Protein AF-A0A659QIG4-F1 (afdb_monomer)

Nearest PDB structures (foldseek):
  5dlj-assembly1_E  TM=1.009E+00  e=3.541E-08  Escherichia coli K-12
  4mak-assembly1_A  TM=9.981E-01  e=2.379E-08  Escherichia coli str. K-12 substr. MG1655
  4p6i-assembly1_A  TM=1.002E+00  e=6.018E-08  Escherichia coli K-12
  4qdl-assembly1_E  TM=1.005E+00  e=6.430E-08  Escherichia coli K-12
  8fyc-assembly1_A  TM=9.690E-01  e=6.351E-05  Megasphaera

Organism: NCBI:txid1960126

Structure (mmCIF, N/CA/C/O backbone):
data_AF-A0A659QIG4-F1
#
_entry.id   AF-A0A659QIG4-F1
#
loop_
_atom_site.group_PDB
_atom_site.id
_atom_site.type_symbol
_atom_site.label_atom_id
_atom_site.label_alt_id
_atom_site.label_comp_id
_atom_site.label_asym_id
_atom_site.label_entity_id
_atom_site.label_seq_id
_atom_si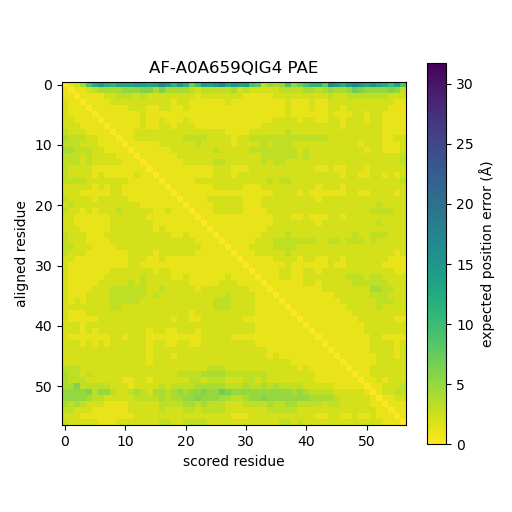te.pdbx_PDB_ins_code
_atom_site.Cartn_x
_atom_site.Cartn_y
_atom_site.Cartn_z
_atom_site.occupancy
_atom_site.B_iso_or_equiv
_atom_site.auth_seq_id
_atom_site.auth_comp_id
_atom_site.auth_asym_id
_atom_site.auth_atom_id
_atom_site.pdbx_PDB_model_num
ATOM 1 N N . MET A 1 1 ? -11.333 0.047 12.252 1.00 89.12 1 MET A N 1
ATOM 2 C CA . MET A 1 1 ? -10.493 -0.970 11.598 1.00 89.12 1 MET A CA 1
ATOM 3 C C . MET A 1 1 ? -11.394 -1.640 10.589 1.00 89.12 1 MET A C 1
ATOM 5 O O . MET A 1 1 ? -12.470 -2.082 10.984 1.00 89.12 1 MET A O 1
ATOM 9 N N . SER A 1 2 ? -11.074 -1.529 9.305 1.00 96.94 2 SER A N 1
ATOM 10 C CA . SER A 1 2 ? -11.760 -2.279 8.258 1.00 96.94 2 SER A CA 1
ATOM 11 C C . SER A 1 2 ? -10.797 -2.659 7.139 1.00 96.94 2 SER A C 1
ATOM 13 O O . SER A 1 2 ? -9.833 -1.942 6.842 1.00 96.94 2 SER A O 1
ATOM 15 N N . MET A 1 3 ? -11.111 -3.786 6.500 1.00 98.06 3 MET A N 1
ATOM 16 C CA . MET A 1 3 ? -10.361 -4.325 5.374 1.00 98.06 3 MET A CA 1
ATOM 17 C C . MET A 1 3 ? -10.189 -3.273 4.268 1.00 98.06 3 MET A C 1
ATOM 19 O O . MET A 1 3 ? -11.128 -2.556 3.914 1.00 98.06 3 MET A O 1
ATOM 23 N N . LEU A 1 4 ? -8.971 -3.184 3.741 1.00 98.50 4 LEU A N 1
ATOM 24 C CA . LEU A 1 4 ? -8.563 -2.361 2.612 1.00 98.50 4 LEU A CA 1
ATOM 25 C C . LEU A 1 4 ? -7.883 -3.262 1.582 1.00 98.50 4 LEU A C 1
ATOM 27 O O . LEU A 1 4 ? -7.017 -4.069 1.923 1.00 98.50 4 LEU A O 1
ATOM 31 N N . VAL A 1 5 ? -8.268 -3.082 0.326 1.00 98.62 5 VAL A N 1
ATOM 32 C CA . VAL A 1 5 ? -7.595 -3.658 -0.835 1.00 98.62 5 VAL A CA 1
ATOM 33 C C . VAL A 1 5 ? -7.166 -2.493 -1.713 1.00 98.62 5 VAL A C 1
ATOM 35 O O . VAL A 1 5 ? -7.949 -1.564 -1.884 1.00 98.62 5 VAL A O 1
ATOM 38 N N . VAL A 1 6 ? -5.935 -2.532 -2.214 1.00 98.56 6 VAL A N 1
ATOM 39 C CA . VAL A 1 6 ? -5.412 -1.560 -3.178 1.00 98.56 6 VAL A CA 1
ATOM 40 C C . VAL A 1 6 ? -4.910 -2.325 -4.392 1.00 98.56 6 VAL A C 1
ATOM 42 O O . VAL A 1 6 ? -4.078 -3.225 -4.251 1.00 98.56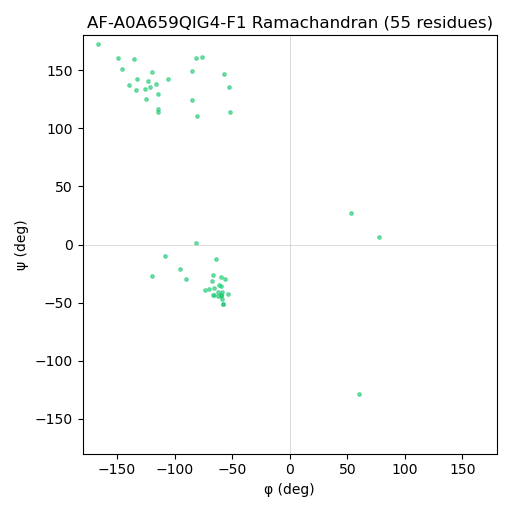 6 VAL A O 1
ATOM 45 N N . VAL A 1 7 ? -5.402 -1.975 -5.574 1.00 98.62 7 VAL A N 1
ATOM 46 C CA . VAL A 1 7 ? -4.963 -2.542 -6.850 1.00 98.62 7 VAL A CA 1
ATOM 47 C C . VAL A 1 7 ? -4.293 -1.450 -7.666 1.00 98.62 7 VAL A C 1
ATOM 49 O O . VAL A 1 7 ? -4.839 -0.367 -7.827 1.00 98.62 7 VAL A O 1
ATOM 52 N N . THR A 1 8 ? -3.101 -1.732 -8.177 1.00 98.25 8 THR A N 1
ATOM 53 C CA . THR A 1 8 ? -2.282 -0.780 -8.931 1.00 98.25 8 THR A CA 1
ATOM 54 C C . THR A 1 8 ? -1.935 -1.319 -10.313 1.00 98.25 8 THR A C 1
ATOM 56 O O . THR A 1 8 ? -1.595 -2.493 -10.462 1.00 98.25 8 THR A O 1
ATOM 59 N N . GLU A 1 9 ? -1.958 -0.444 -11.313 1.00 98.19 9 GLU A N 1
ATOM 60 C CA . GLU A 1 9 ? -1.595 -0.743 -12.697 1.00 98.19 9 GLU A CA 1
ATOM 61 C C . GLU A 1 9 ? -0.674 0.356 -13.242 1.00 98.19 9 GLU A C 1
ATOM 63 O O . GLU A 1 9 ? -0.933 1.541 -13.055 1.00 98.19 9 GLU A O 1
ATOM 68 N N . ASN A 1 10 ? 0.426 -0.030 -13.896 1.00 97.00 10 ASN A N 1
ATOM 69 C CA . ASN A 1 10 ? 1.415 0.893 -14.476 1.00 97.00 10 ASN A CA 1
ATOM 70 C C . ASN A 1 10 ? 1.981 1.963 -13.507 1.00 97.00 10 ASN A C 1
ATOM 72 O O . ASN A 1 10 ? 2.411 3.033 -13.925 1.00 97.00 10 ASN A O 1
ATOM 76 N N . VAL A 1 11 ? 2.009 1.686 -12.198 1.00 97.62 11 VAL A N 1
ATOM 77 C CA . VAL A 1 11 ? 2.543 2.638 -11.208 1.00 97.62 11 VAL A CA 1
ATOM 78 C C . VAL A 1 11 ? 4.070 2.546 -11.051 1.00 97.62 11 VAL A C 1
ATOM 80 O O . VAL A 1 11 ? 4.634 1.443 -11.134 1.00 97.62 11 VAL A O 1
ATOM 83 N N . PRO A 1 12 ? 4.753 3.661 -10.722 1.00 97.19 12 PRO A N 1
ATOM 84 C CA . PRO A 1 12 ? 6.184 3.672 -10.431 1.00 97.19 12 PRO A CA 1
ATOM 85 C C . PRO A 1 12 ? 6.589 2.722 -9.282 1.00 97.19 12 PRO A C 1
ATOM 87 O O . PRO A 1 12 ? 5.867 2.618 -8.283 1.00 97.19 12 PRO A O 1
ATOM 90 N N . PRO A 1 13 ? 7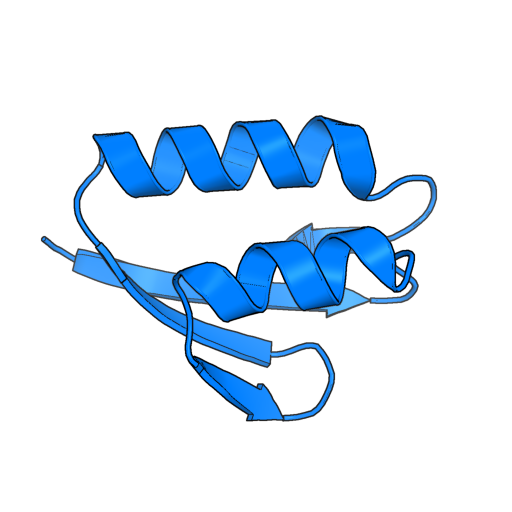.795 2.110 -9.315 1.00 95.88 13 PRO A N 1
ATOM 91 C CA . PRO A 1 13 ? 8.272 1.214 -8.251 1.00 95.88 13 PRO A CA 1
ATOM 92 C C . PRO A 1 13 ? 8.286 1.841 -6.845 1.00 95.88 13 PRO A C 1
ATOM 94 O O . PRO A 1 13 ? 8.076 1.147 -5.851 1.00 95.88 13 PRO A O 1
ATOM 97 N N . ARG A 1 14 ? 8.473 3.169 -6.756 1.00 96.69 14 ARG A N 1
ATOM 98 C CA . ARG A 1 14 ? 8.409 3.933 -5.495 1.00 96.69 14 ARG A CA 1
ATOM 99 C C . ARG A 1 14 ? 7.055 3.820 -4.787 1.00 96.69 14 ARG A C 1
ATOM 101 O O . ARG A 1 14 ? 7.034 3.760 -3.560 1.00 96.69 14 ARG A O 1
ATOM 108 N N . LEU A 1 15 ? 5.944 3.759 -5.529 1.00 97.38 15 LEU A N 1
ATOM 109 C CA . LEU A 1 15 ? 4.614 3.594 -4.937 1.00 97.38 15 LEU A CA 1
ATOM 110 C C . LEU A 1 15 ? 4.408 2.158 -4.436 1.00 97.38 15 LEU A C 1
ATOM 112 O O . LEU A 1 15 ? 3.901 1.969 -3.335 1.00 97.38 15 LEU A O 1
ATOM 116 N N . ARG A 1 16 ? 4.886 1.152 -5.178 1.00 96.88 16 ARG A N 1
ATOM 117 C CA . ARG A 1 16 ? 4.819 -0.260 -4.752 1.00 96.88 16 ARG A CA 1
ATOM 118 C C . ARG A 1 16 ? 5.518 -0.485 -3.414 1.00 96.88 16 ARG A C 1
ATOM 120 O O . ARG A 1 16 ? 4.914 -0.984 -2.468 1.00 96.88 16 ARG A O 1
ATOM 127 N N . GLY A 1 17 ? 6.766 -0.021 -3.302 1.00 96.50 17 GLY A N 1
ATOM 128 C CA . GLY A 1 17 ? 7.523 -0.101 -2.051 1.00 96.50 17 GLY A CA 1
ATOM 129 C C . GLY A 1 17 ? 6.856 0.667 -0.907 1.00 96.50 17 GLY A C 1
ATOM 130 O O . GLY A 1 17 ? 6.882 0.217 0.233 1.00 96.50 17 GLY A O 1
ATOM 131 N N . ARG A 1 18 ? 6.206 1.799 -1.207 1.00 97.44 18 ARG A N 1
ATOM 132 C CA . ARG A 1 18 ? 5.456 2.585 -0.220 1.00 97.44 18 ARG A CA 1
ATOM 133 C C . ARG A 1 18 ? 4.222 1.841 0.298 1.00 97.44 18 ARG A C 1
ATOM 135 O O . ARG A 1 18 ? 3.992 1.864 1.500 1.00 97.44 18 ARG A O 1
ATOM 142 N N . LEU A 1 19 ? 3.450 1.182 -0.567 1.00 97.81 19 LEU A N 1
ATOM 143 C CA . LEU A 1 19 ? 2.266 0.406 -0.168 1.00 97.81 19 LEU A CA 1
ATOM 144 C C . LEU A 1 19 ? 2.640 -0.817 0.682 1.00 97.81 19 LEU A C 1
ATOM 146 O O . LEU A 1 19 ? 1.972 -1.092 1.680 1.00 97.81 19 LEU A O 1
ATOM 150 N N . ALA A 1 20 ? 3.756 -1.474 0.356 1.00 97.38 20 ALA A N 1
ATOM 151 C CA . ALA A 1 20 ? 4.278 -2.629 1.089 1.00 97.38 20 ALA A CA 1
ATOM 152 C C . ALA A 1 20 ? 4.701 -2.329 2.546 1.00 97.38 20 ALA A C 1
ATOM 154 O O . ALA A 1 20 ? 4.913 -3.256 3.324 1.00 97.38 20 ALA A O 1
ATOM 155 N N . VAL A 1 21 ? 4.806 -1.053 2.947 1.00 96.88 21 VAL A N 1
ATOM 156 C CA . VAL A 1 21 ? 5.071 -0.664 4.348 1.00 96.88 21 VAL A CA 1
ATOM 157 C C . VAL A 1 21 ? 3.889 -1.000 5.263 1.00 96.88 21 VAL A C 1
ATOM 159 O O . VAL A 1 21 ? 4.090 -1.292 6.440 1.00 96.88 21 VAL A O 1
ATOM 162 N N . TRP A 1 22 ? 2.660 -0.950 4.742 1.00 96.94 22 TRP A N 1
ATOM 163 C CA . TRP A 1 22 ? 1.437 -1.131 5.536 1.00 96.94 22 TRP A CA 1
ATOM 164 C C . TRP A 1 22 ? 0.583 -2.313 5.095 1.00 96.94 22 TRP A C 1
ATOM 166 O O . TRP A 1 22 ? -0.184 -2.836 5.901 1.00 96.94 22 TRP A O 1
ATOM 176 N N . LEU A 1 23 ? 0.669 -2.698 3.824 1.00 98.38 23 LEU A N 1
ATOM 177 C CA . LEU A 1 23 ? -0.192 -3.702 3.216 1.00 98.38 23 LEU A CA 1
ATOM 178 C C . LEU A 1 23 ? 0.638 -4.880 2.709 1.00 98.38 23 LEU A C 1
ATOM 180 O O . LEU A 1 23 ? 1.767 -4.712 2.251 1.00 98.38 23 LEU A O 1
ATOM 184 N N . LEU A 1 24 ? 0.052 -6.073 2.743 1.00 98.50 24 LEU A N 1
ATOM 185 C CA . LEU A 1 24 ? 0.666 -7.274 2.192 1.00 98.50 24 LEU A CA 1
ATOM 186 C C . LEU A 1 24 ? 0.369 -7.371 0.693 1.00 98.50 24 LEU A C 1
ATOM 188 O O . LEU A 1 24 ? -0.796 -7.399 0.298 1.00 98.50 24 LEU A O 1
ATOM 192 N N . GLU A 1 25 ? 1.407 -7.474 -0.135 1.00 98.38 25 GLU A N 1
ATOM 193 C CA . GLU A 1 25 ? 1.259 -7.738 -1.569 1.00 98.38 25 GLU A CA 1
ATOM 194 C C . GLU A 1 25 ? 1.023 -9.236 -1.809 1.00 98.38 2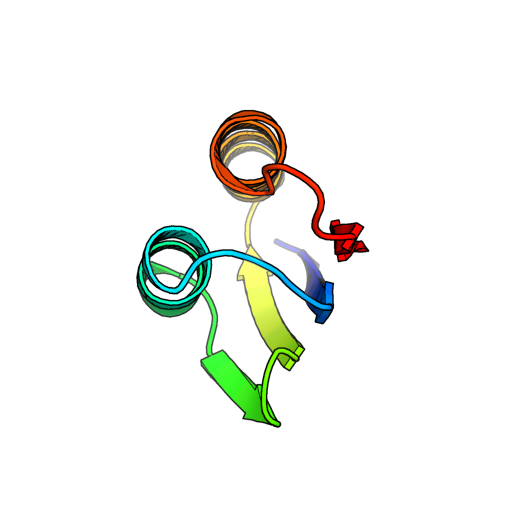5 GLU A C 1
ATOM 196 O O . GLU A 1 25 ? 1.913 -10.060 -1.604 1.00 98.38 25 GLU A O 1
ATOM 201 N N . ILE A 1 26 ? -0.189 -9.607 -2.227 1.00 98.12 26 ILE A N 1
ATOM 202 C CA . ILE A 1 26 ? -0.566 -11.015 -2.459 1.00 98.12 26 ILE A CA 1
ATOM 203 C C . ILE A 1 26 ? -0.410 -11.430 -3.924 1.00 98.12 26 ILE A C 1
ATOM 205 O O . ILE A 1 26 ? -0.305 -12.620 -4.234 1.00 98.12 26 ILE A O 1
ATOM 209 N N . ARG A 1 27 ? -0.403 -10.456 -4.834 1.00 98.12 27 ARG A N 1
ATOM 210 C CA . ARG A 1 27 ? -0.127 -10.577 -6.271 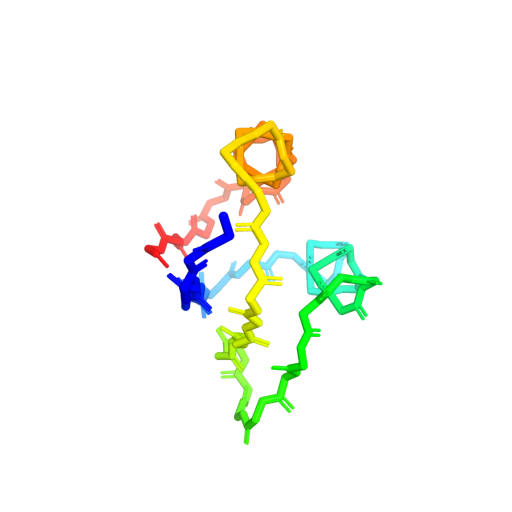1.00 98.12 27 ARG A CA 1
ATOM 211 C C . ARG A 1 27 ? 0.504 -9.273 -6.740 1.00 98.12 27 ARG A C 1
ATOM 213 O O . ARG A 1 27 ? 0.332 -8.261 -6.074 1.00 98.12 27 ARG A O 1
ATOM 220 N N . ALA A 1 28 ? 1.180 -9.300 -7.888 1.00 96.81 28 ALA A N 1
ATOM 221 C CA . ALA A 1 28 ? 1.782 -8.104 -8.468 1.00 96.81 28 ALA A CA 1
ATOM 222 C C . ALA A 1 28 ? 0.750 -6.968 -8.563 1.00 96.81 28 ALA A C 1
ATOM 224 O O . ALA A 1 28 ? -0.240 -7.087 -9.284 1.00 96.81 28 ALA A O 1
ATOM 225 N N . GLY A 1 29 ? 0.982 -5.900 -7.803 1.00 97.25 29 GLY A N 1
ATOM 226 C CA . GLY A 1 29 ? 0.112 -4.731 -7.755 1.00 97.25 29 GLY A CA 1
ATOM 227 C C . GLY A 1 29 ? -1.171 -4.887 -6.932 1.00 97.25 29 GLY A C 1
ATOM 228 O O . GLY A 1 29 ? -1.969 -3.957 -6.949 1.00 97.25 29 GLY A O 1
ATOM 229 N N . VAL A 1 30 ? -1.382 -5.996 -6.213 1.00 98.56 30 VAL A N 1
ATOM 230 C CA . VAL A 1 30 ? -2.556 -6.231 -5.351 1.00 98.56 30 VAL A CA 1
ATOM 231 C C . VAL A 1 30 ? -2.128 -6.313 -3.891 1.00 98.56 30 VAL A C 1
ATOM 233 O O . VAL A 1 30 ? -1.474 -7.273 -3.473 1.00 98.56 30 VAL A O 1
ATOM 236 N N . TYR A 1 31 ? -2.568 -5.335 -3.108 1.00 98.69 31 TYR A N 1
ATOM 237 C CA . TYR A 1 31 ? -2.213 -5.151 -1.706 1.00 98.69 31 TYR A CA 1
ATOM 238 C C . TYR A 1 31 ? -3.440 -5.294 -0.805 1.00 98.69 31 TYR A C 1
ATOM 240 O O . TYR A 1 31 ? -4.503 -4.765 -1.122 1.00 98.69 31 TYR A O 1
ATOM 248 N N . VAL A 1 32 ? -3.301 -5.976 0.332 1.00 98.62 32 VAL A N 1
ATOM 249 C CA . VAL A 1 32 ? -4.398 -6.212 1.287 1.00 98.62 32 VAL A CA 1
ATOM 250 C C . VAL A 1 32 ? -3.952 -5.904 2.718 1.00 98.62 32 VAL A C 1
ATOM 252 O O . VAL A 1 32 ? -2.825 -6.212 3.103 1.00 98.62 32 VAL A O 1
ATOM 255 N N . GLY A 1 33 ? -4.841 -5.321 3.526 1.00 98.31 33 GLY A N 1
ATOM 256 C CA . GLY A 1 33 ? -4.626 -5.108 4.961 1.00 98.31 33 GLY A CA 1
ATOM 257 C C . GLY A 1 33 ? -5.906 -4.734 5.714 1.00 98.31 33 GLY A C 1
ATOM 258 O O . GLY A 1 33 ? -6.944 -4.497 5.104 1.00 98.31 33 GLY A O 1
ATOM 259 N N . ASP A 1 34 ? -5.838 -4.669 7.043 1.00 98.38 34 ASP A N 1
ATOM 260 C CA . ASP A 1 34 ? -6.895 -4.115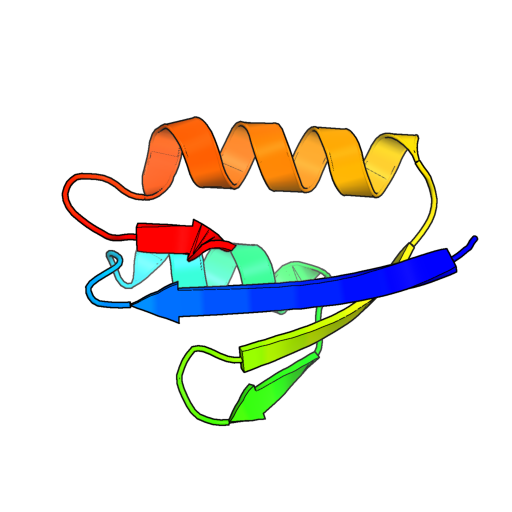 7.903 1.00 98.38 34 ASP A CA 1
ATOM 261 C C . ASP A 1 34 ? -6.360 -2.854 8.584 1.00 98.38 34 ASP A C 1
ATOM 263 O O . ASP A 1 34 ? -5.371 -2.900 9.317 1.00 98.38 34 ASP A O 1
ATOM 267 N N . VAL A 1 35 ? -6.970 -1.706 8.289 1.00 97.69 35 VAL A N 1
ATOM 268 C CA . VAL A 1 35 ? -6.452 -0.398 8.703 1.00 97.69 35 VAL A CA 1
ATOM 269 C C . VAL A 1 35 ? -7.554 0.497 9.263 1.00 97.69 35 VAL A C 1
ATOM 271 O O . VAL A 1 35 ? -8.751 0.307 9.036 1.00 97.69 35 VAL A O 1
ATOM 274 N N . SER A 1 36 ? -7.162 1.509 10.036 1.00 98.25 36 SER A N 1
ATOM 275 C CA . SER A 1 36 ? -8.081 2.565 10.468 1.00 98.25 36 SER A CA 1
ATOM 276 C C . SER A 1 36 ? -8.361 3.559 9.335 1.00 98.25 36 SER A C 1
ATOM 278 O O . SER A 1 36 ? -7.582 3.675 8.388 1.00 98.25 36 SER A O 1
ATOM 280 N N . THR A 1 37 ? -9.445 4.331 9.455 1.00 98.06 37 THR A N 1
ATOM 281 C CA . THR A 1 37 ? -9.808 5.385 8.489 1.00 98.06 37 THR A CA 1
ATOM 282 C C . THR A 1 37 ? -8.665 6.376 8.262 1.00 98.06 37 THR A C 1
ATOM 284 O O . THR A 1 37 ? -8.328 6.670 7.122 1.00 98.06 37 THR A O 1
ATOM 287 N N . LYS A 1 38 ? -7.980 6.796 9.335 1.00 97.56 38 LYS A N 1
ATOM 288 C CA . LYS A 1 38 ? -6.830 7.711 9.261 1.00 97.56 38 LYS A CA 1
ATOM 289 C C . LYS A 1 38 ? -5.681 7.144 8.420 1.00 97.56 38 LYS A C 1
ATOM 291 O O . LYS A 1 38 ? -5.072 7.862 7.634 1.00 97.56 38 LYS A O 1
ATOM 296 N N . ILE A 1 39 ? -5.368 5.858 8.593 1.00 97.25 39 ILE A N 1
ATOM 297 C CA . ILE A 1 39 ? -4.306 5.202 7.820 1.00 97.25 39 ILE A CA 1
ATOM 298 C C . ILE A 1 39 ? -4.731 5.035 6.361 1.00 97.25 39 ILE A C 1
ATOM 300 O O . ILE A 1 39 ? -3.920 5.272 5.473 1.00 97.25 39 ILE A O 1
ATOM 304 N N . ARG A 1 40 ? -6.003 4.712 6.099 1.00 98.06 40 ARG A N 1
ATOM 305 C CA . ARG A 1 40 ? -6.545 4.658 4.735 1.00 98.06 40 ARG A CA 1
ATOM 306 C C . ARG A 1 40 ? -6.418 6.002 4.013 1.00 98.06 40 ARG A C 1
ATOM 308 O O . ARG A 1 40 ? -5.938 6.030 2.887 1.00 98.06 40 ARG A O 1
ATOM 315 N N . GLU A 1 41 ? -6.795 7.104 4.656 1.00 98.06 41 GLU A N 1
ATOM 316 C CA . GLU A 1 41 ? -6.661 8.454 4.087 1.00 98.06 41 GLU A CA 1
ATOM 317 C C . GLU A 1 41 ? -5.198 8.819 3.817 1.00 98.06 41 GLU A C 1
ATOM 319 O O . GLU A 1 41 ? -4.873 9.363 2.764 1.00 98.06 41 GLU A O 1
ATOM 324 N N . MET A 1 42 ? -4.292 8.469 4.734 1.00 97.75 42 MET A N 1
ATOM 325 C CA . MET A 1 42 ? -2.857 8.666 4.537 1.00 97.75 42 MET A CA 1
ATOM 326 C C . MET A 1 42 ? -2.326 7.857 3.343 1.00 97.75 42 MET A C 1
ATOM 328 O O . MET A 1 42 ? -1.561 8.393 2.542 1.00 97.75 42 MET A O 1
ATOM 332 N N . ILE A 1 43 ? -2.731 6.590 3.201 1.00 97.88 43 ILE A N 1
ATOM 333 C CA . ILE A 1 43 ? -2.382 5.755 2.040 1.00 97.88 43 ILE A CA 1
ATOM 334 C C . ILE A 1 43 ? -2.908 6.403 0.755 1.00 97.88 43 ILE A C 1
ATOM 336 O O . ILE A 1 43 ? -2.157 6.523 -0.210 1.00 97.88 43 ILE A O 1
ATOM 340 N N . TRP A 1 44 ? -4.151 6.892 0.762 1.00 97.75 44 TRP A N 1
ATOM 341 C CA . TRP A 1 44 ? -4.750 7.567 -0.389 1.00 97.75 44 TRP A CA 1
ATOM 342 C C . TRP A 1 44 ? -3.969 8.818 -0.807 1.00 97.75 44 TRP A C 1
ATOM 344 O O . TRP A 1 44 ? -3.669 8.994 -1.982 1.00 97.75 44 TRP A O 1
ATOM 354 N N . GLN A 1 45 ? -3.544 9.648 0.149 1.00 97.81 45 GLN A N 1
ATOM 355 C CA . GLN A 1 45 ? -2.689 10.809 -0.130 1.00 97.81 45 GLN A CA 1
ATOM 356 C C . GLN A 1 45 ? -1.361 10.408 -0.793 1.00 97.81 45 GLN A C 1
ATOM 358 O O . GLN A 1 45 ? -0.915 11.065 -1.730 1.00 97.81 45 GLN A O 1
ATOM 363 N N . GLN A 1 46 ? -0.729 9.318 -0.341 1.00 96.81 46 GLN A N 1
ATOM 364 C CA . GLN A 1 46 ? 0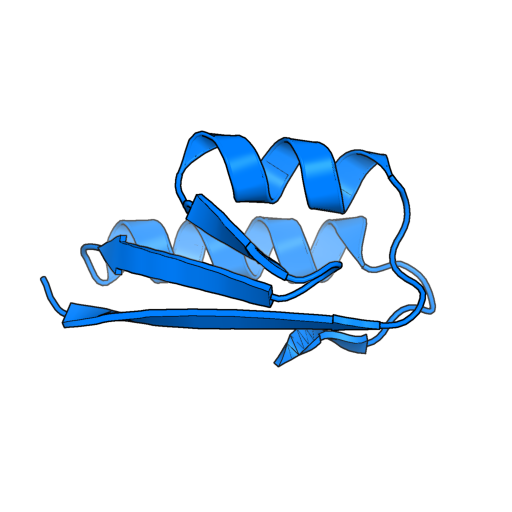.508 8.817 -0.953 1.00 96.81 46 GLN A CA 1
ATOM 365 C C . GLN A 1 46 ? 0.272 8.311 -2.379 1.00 96.81 46 GLN A C 1
ATOM 367 O O . GLN A 1 46 ? 1.060 8.619 -3.269 1.00 96.81 46 GLN A O 1
ATOM 372 N N . VAL A 1 47 ? -0.810 7.560 -2.598 1.00 97.38 47 VAL A N 1
ATOM 373 C CA . VAL A 1 47 ? -1.209 7.072 -3.924 1.00 97.38 47 VAL A CA 1
ATOM 374 C C . VAL A 1 47 ? -1.413 8.242 -4.885 1.00 97.38 47 VAL A C 1
ATOM 376 O O . VAL A 1 47 ? -0.769 8.270 -5.929 1.00 97.38 47 VAL A O 1
ATOM 379 N N . SER A 1 48 ? -2.207 9.246 -4.506 1.00 96.38 48 SER A N 1
ATOM 380 C CA . SER A 1 48 ? -2.522 10.402 -5.359 1.00 96.38 48 SER A CA 1
ATOM 381 C C . SER A 1 48 ? -1.299 11.215 -5.788 1.00 96.38 48 SER A C 1
ATOM 383 O O . SER A 1 48 ? -1.322 11.843 -6.840 1.00 96.38 48 SER A O 1
ATOM 385 N N . VAL A 1 49 ? -0.227 11.219 -4.989 1.00 96.44 49 VAL A N 1
ATOM 386 C CA . VAL A 1 49 ? 1.015 11.944 -5.310 1.00 96.44 49 VAL A CA 1
ATOM 387 C C . VAL A 1 49 ? 1.999 11.080 -6.103 1.00 96.44 49 VAL A C 1
ATOM 389 O O . VAL A 1 49 ? 2.805 11.602 -6.870 1.00 96.44 49 VAL A O 1
ATOM 392 N N . LEU A 1 50 ? 1.983 9.760 -5.907 1.00 95.56 50 LEU A N 1
ATOM 393 C CA . LEU A 1 50 ? 3.028 8.868 -6.415 1.00 95.56 50 LEU A CA 1
ATOM 394 C C . LEU A 1 50 ? 2.590 7.986 -7.590 1.00 95.56 50 LEU A C 1
ATOM 396 O O . LEU A 1 50 ? 3.466 7.344 -8.173 1.00 95.56 50 LEU A O 1
ATOM 400 N N . ALA A 1 51 ? 1.294 7.936 -7.918 1.00 93.69 51 ALA A N 1
ATOM 401 C CA . ALA A 1 51 ? 0.751 7.093 -8.985 1.00 93.69 51 ALA A CA 1
ATOM 402 C C . ALA A 1 51 ? 1.221 7.504 -10.390 1.00 93.69 51 ALA A C 1
ATOM 404 O O . ALA A 1 51 ? 1.369 6.624 -11.235 1.00 93.69 51 ALA A O 1
ATOM 405 N N . ASP A 1 52 ? 1.567 8.782 -10.597 1.00 93.75 52 ASP A N 1
ATOM 406 C CA . ASP A 1 52 ? 2.044 9.307 -11.888 1.00 93.75 52 ASP A CA 1
ATOM 407 C C . ASP A 1 52 ? 0.974 9.106 -12.984 1.00 93.75 52 ASP A C 1
ATOM 409 O O . ASP A 1 52 ? -0.186 9.443 -12.755 1.00 93.75 52 ASP A O 1
ATOM 413 N N . GLU A 1 53 ? 1.318 8.524 -14.135 1.00 94.69 53 GLU A N 1
ATOM 414 C CA . GLU A 1 53 ? 0.364 8.107 -15.179 1.00 94.69 53 GLU A CA 1
ATOM 415 C C . GLU A 1 53 ? -0.313 6.744 -14.899 1.00 94.69 53 GLU A C 1
ATOM 417 O O . GLU A 1 53 ? -1.073 6.237 -15.726 1.00 94.69 53 GLU A O 1
ATOM 422 N N . GLY A 1 54 ?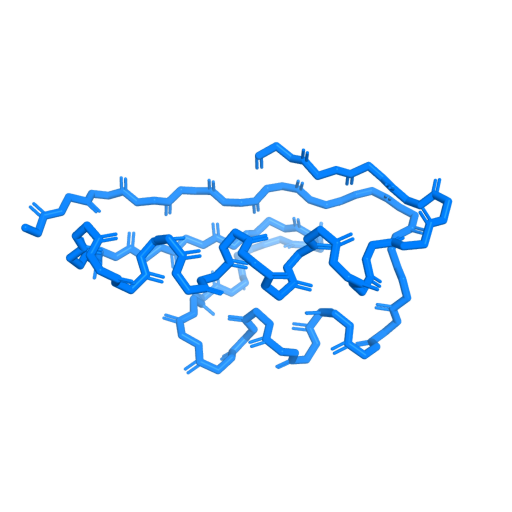 -0.006 6.105 -13.765 1.00 95.38 54 GLY A N 1
ATOM 423 C CA . GLY A 1 54 ? -0.568 4.815 -13.369 1.00 95.38 54 GLY A CA 1
ATOM 424 C C . GLY A 1 54 ? -1.958 4.927 -12.739 1.00 95.38 54 GLY A C 1
ATOM 425 O O . GLY A 1 54 ? -2.353 5.969 -12.220 1.00 95.38 54 GLY A O 1
ATOM 426 N N . ASN A 1 55 ? -2.690 3.814 -12.726 1.00 96.88 55 ASN A N 1
ATOM 427 C CA . ASN A 1 55 ? -4.036 3.732 -12.160 1.00 96.88 55 ASN A CA 1
ATOM 428 C C . ASN A 1 55 ? -4.025 2.986 -10.825 1.00 96.88 55 ASN A C 1
ATOM 430 O O . ASN A 1 55 ? -3.298 2.001 -10.662 1.00 96.88 55 ASN A O 1
ATOM 434 N N . VAL A 1 56 ? -4.853 3.438 -9.879 1.00 98.00 56 VAL A N 1
ATOM 435 C CA . VAL A 1 56 ? -5.024 2.798 -8.569 1.00 98.00 56 VAL A CA 1
ATOM 436 C C . VAL A 1 56 ? -6.496 2.792 -8.160 1.00 98.00 56 VAL A C 1
ATOM 438 O O . VAL A 1 56 ? -7.176 3.807 -8.319 1.00 98.00 56 VAL A O 1
ATOM 441 N N . VAL A 1 57 ? -6.969 1.666 -7.618 1.00 97.25 57 VAL A N 1
ATOM 442 C CA . VAL A 1 57 ? -8.303 1.496 -7.012 1.00 97.25 57 VAL A CA 1
ATOM 443 C C . V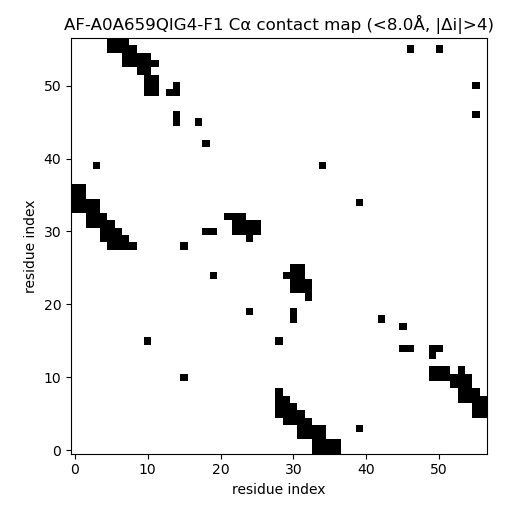AL A 1 57 ? -8.207 0.900 -5.615 1.00 97.25 57 VAL A C 1
ATOM 445 O O . VAL A 1 57 ? -7.324 0.037 -5.402 1.00 97.25 57 VAL A O 1
#

Mean predicted aligned error: 1.99 Å

Secondary structure (DSSP, 8-state):
-EEEEEEEES--HHHHHHHTTTSEEEETTEEEEEE-HHHHHHHHHHHHHH-TT-EE-

Radius of gyration: 10.27 Å; Cα contacts (8 Å, |Δi|>4): 82; chains: 1; bounding box: 20×23×27 Å

Sequence (57 aa):
MSMLVVVTENVPPRLRGRLAVWLLEIRAGVYVGDVSTKIREMIWQQVSVLADEGNVV

Foldseek 3Di:
DAKDKKAKFPFDVVLVVVLVVAFDDPDVRITIDGDDPVVVVVNVVSCVVRRVPMDMD

pLDDT: mean 97.24, std 1.56, range [89.12, 98.69]

Solvent-accessible surface area (backbone atoms only — not comparable to full-atom values): 3253 Å² total; per-residue (Å²): 111,48,80,46,67,42,41,50,41,82,49,47,70,71,42,55,61,57,49,55,75,79,23,50,70,83,47,95,48,33,29,39,40,74,40,40,70,70,55,51,52,52,50,49,55,51,46,76,73,42,27,76,96,24,51,75,84

InterPro domains:
  IPR010152 CRISPR-associated protein Cas2 subtype [PF09707] (3-57)
  IPR010152 CRISPR-associated protein Cas2 subtype [TIGR01873] (3-57)